Protein AF-A0A8T5N8P4-F1 (afdb_monomer_lite)

Sequence (75 aa):
NDKYLSTGIRTACTSGPQGTDLIKKFLKEFEKYLNPNGKVLIIISSKNNLKLNGWKEIDSASFFFEKIYLMKYHI

Radius of gyration: 14.73 Å; chains: 1; bounding box: 35×28×34 Å

Secondary s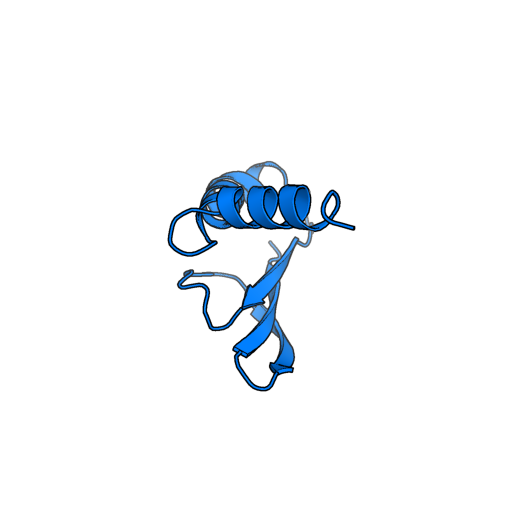tructure (DSSP, 8-state):
--HHHHHHHHHHGGG-TTS-HHHHHHHHHGGGGPPTT-EEEEEEETT-----TT-EEEEEEEETTEEEEEEEEE-

pLDDT: mean 80.52, std 17.79, range [43.53, 97.44]

Structure (mmCIF, N/CA/C/O backbone):
data_AF-A0A8T5N8P4-F1
#
_entry.id   AF-A0A8T5N8P4-F1
#
loop_
_atom_site.group_PDB
_atom_site.id
_atom_site.type_symbol
_atom_site.label_atom_id
_atom_site.label_alt_id
_atom_site.label_comp_id
_atom_site.label_asym_id
_atom_site.label_entity_id
_atom_site.label_seq_id
_atom_site.pdbx_PDB_ins_code
_atom_site.Cartn_x
_atom_site.Cartn_y
_atom_site.Cartn_z
_atom_site.occupancy
_atom_site.B_iso_or_equiv
_atom_site.auth_seq_id
_atom_site.auth_comp_id
_atom_site.auth_asym_id
_atom_site.auth_atom_id
_atom_site.pdbx_PDB_model_num
ATOM 1 N N . ASN A 1 1 ? 17.698 22.226 -22.369 1.00 46.19 1 ASN A N 1
ATOM 2 C CA . ASN A 1 1 ? 16.249 21.916 -22.279 1.00 46.19 1 ASN A CA 1
ATOM 3 C C . ASN A 1 1 ? 15.990 21.237 -20.925 1.00 46.19 1 ASN A C 1
ATOM 5 O O . ASN A 1 1 ? 15.295 20.237 -20.833 1.00 46.19 1 ASN A O 1
ATOM 9 N N . ASP A 1 2 ? 16.580 21.788 -19.853 1.00 51.62 2 ASP A N 1
ATOM 10 C CA . ASP A 1 2 ? 16.983 21.005 -18.663 1.00 51.62 2 ASP A CA 1
ATOM 11 C C . ASP A 1 2 ? 16.199 21.378 -17.398 1.00 51.62 2 ASP A C 1
ATOM 13 O O . ASP A 1 2 ? 16.396 20.818 -16.322 1.00 51.62 2 ASP A O 1
ATOM 17 N N . LYS A 1 3 ? 15.272 22.334 -17.526 1.00 43.53 3 LYS A N 1
ATOM 18 C CA . LYS A 1 3 ? 14.506 22.886 -16.402 1.00 43.53 3 LYS A CA 1
ATOM 19 C C . LYS A 1 3 ? 13.393 21.948 -15.912 1.00 43.53 3 LYS A C 1
ATOM 21 O O . LYS A 1 3 ? 12.942 22.097 -14.784 1.00 43.53 3 LYS A O 1
ATOM 26 N N . TYR A 1 4 ? 12.979 20.982 -16.736 1.00 49.75 4 TYR A N 1
ATOM 27 C CA . TYR A 1 4 ? 11.963 19.977 -16.387 1.00 49.75 4 TYR A CA 1
ATOM 28 C C . TYR A 1 4 ? 12.555 18.722 -15.721 1.00 49.75 4 TYR A C 1
ATOM 30 O O . TYR A 1 4 ? 11.860 18.028 -14.983 1.00 49.75 4 TYR A O 1
ATOM 38 N N . LEU A 1 5 ? 13.848 18.448 -15.931 1.00 47.34 5 LEU A N 1
ATOM 39 C CA . LEU A 1 5 ? 14.555 17.331 -15.293 1.00 47.34 5 LEU A CA 1
ATOM 40 C C . LEU A 1 5 ? 14.832 17.609 -13.808 1.00 47.34 5 LEU A C 1
ATOM 42 O O . LEU A 1 5 ? 14.675 16.722 -12.971 1.00 47.34 5 LEU A O 1
ATOM 46 N N . SER A 1 6 ? 15.182 18.848 -13.450 1.00 49.28 6 SER A N 1
ATOM 47 C CA . SER A 1 6 ? 15.544 19.205 -12.071 1.00 49.28 6 SER A CA 1
ATOM 48 C C . SER A 1 6 ? 14.355 19.211 -11.101 1.00 49.28 6 SER A C 1
ATOM 50 O O . SER A 1 6 ? 14.510 18.868 -9.927 1.00 49.28 6 SER A O 1
ATOM 52 N N . THR A 1 7 ? 13.151 19.536 -11.575 1.00 49.31 7 THR A N 1
ATOM 53 C CA . THR A 1 7 ? 11.912 19.450 -10.785 1.00 49.31 7 THR A CA 1
ATOM 54 C C . THR A 1 7 ? 11.424 18.012 -10.631 1.00 49.31 7 THR A C 1
ATOM 56 O O . THR A 1 7 ? 11.008 17.643 -9.535 1.00 49.31 7 THR A O 1
ATOM 59 N N . GLY A 1 8 ? 11.537 17.176 -11.670 1.00 48.97 8 GLY A N 1
ATOM 60 C CA . GLY A 1 8 ? 11.182 15.752 -11.601 1.00 48.97 8 GLY A CA 1
ATOM 61 C C . GLY A 1 8 ? 12.053 14.957 -10.621 1.00 48.97 8 GLY A C 1
ATOM 62 O O . GLY A 1 8 ? 11.535 14.173 -9.825 1.00 48.97 8 GLY A O 1
ATOM 63 N N . ILE A 1 9 ? 13.364 15.222 -10.604 1.00 48.62 9 ILE A N 1
ATOM 64 C CA . ILE A 1 9 ? 14.316 14.572 -9.687 1.00 48.62 9 ILE A CA 1
ATOM 65 C C . ILE A 1 9 ? 14.028 14.948 -8.227 1.00 48.62 9 ILE A C 1
ATOM 67 O O . ILE A 1 9 ? 14.064 14.094 -7.342 1.00 48.62 9 ILE A O 1
ATOM 71 N N . ARG A 1 10 ? 13.673 16.208 -7.953 1.00 46.38 10 ARG A N 1
ATOM 72 C CA . ARG A 1 10 ? 13.405 16.667 -6.583 1.00 46.38 10 ARG A CA 1
ATOM 73 C C . ARG A 1 10 ? 12.148 16.024 -5.981 1.00 46.38 10 ARG A C 1
ATOM 75 O O . ARG A 1 10 ? 12.142 15.740 -4.787 1.00 46.38 10 ARG A O 1
ATOM 82 N N . THR A 1 11 ? 11.132 15.729 -6.796 1.00 46.56 11 THR A N 1
ATOM 83 C CA . THR A 1 11 ? 9.929 14.981 -6.380 1.00 46.56 11 THR A CA 1
ATOM 84 C C . THR A 1 11 ? 10.219 13.492 -6.164 1.00 46.56 11 THR A C 1
ATOM 86 O O . THR A 1 11 ? 9.671 12.885 -5.249 1.00 46.56 11 THR A O 1
ATOM 89 N N . ALA A 1 12 ? 11.143 12.897 -6.928 1.00 51.25 12 ALA A N 1
ATOM 90 C CA . ALA A 1 12 ? 11.630 11.545 -6.642 1.00 51.25 12 ALA A CA 1
ATOM 91 C C . ALA A 1 12 ? 12.332 11.478 -5.268 1.00 51.25 12 ALA A C 1
ATOM 93 O O . ALA A 1 12 ? 12.175 10.504 -4.535 1.00 51.25 12 ALA A O 1
ATOM 94 N N . CYS A 1 13 ? 13.013 12.551 -4.852 1.00 47.31 13 CYS A N 1
ATOM 95 C CA . CYS A 1 13 ? 13.711 12.627 -3.565 1.00 47.31 13 CYS A CA 1
ATOM 96 C C . CYS A 1 13 ? 12.810 12.826 -2.327 1.00 47.31 13 CYS A C 1
ATOM 98 O O . CYS A 1 13 ? 13.286 12.616 -1.213 1.00 47.31 13 CYS A O 1
ATOM 100 N N . THR A 1 14 ? 11.524 13.188 -2.456 1.00 52.44 14 THR A N 1
ATOM 101 C CA . THR A 1 14 ? 10.640 13.403 -1.280 1.00 52.44 14 THR A CA 1
ATOM 102 C C . THR A 1 14 ? 10.139 12.112 -0.632 1.00 52.44 14 THR A C 1
ATOM 104 O O . THR A 1 14 ? 9.437 12.142 0.377 1.00 52.44 14 THR A O 1
ATOM 107 N N . SER A 1 15 ? 10.464 10.969 -1.225 1.00 52.69 15 SER A N 1
ATOM 108 C CA . SER A 1 15 ? 9.872 9.675 -0.906 1.00 52.69 15 SER A CA 1
ATOM 109 C C . SER A 1 15 ? 10.776 8.791 -0.016 1.00 52.69 15 SER A C 1
ATOM 111 O O . SER A 1 15 ? 10.359 7.717 0.426 1.00 52.69 15 SER A O 1
ATOM 113 N N . GLY A 1 16 ? 11.968 9.287 0.342 1.00 58.34 16 GLY A N 1
ATOM 114 C CA . GLY A 1 16 ? 12.944 8.591 1.188 1.00 58.34 16 GLY A CA 1
ATOM 115 C C . GLY A 1 16 ? 13.707 7.482 0.451 1.00 58.34 16 GLY A C 1
ATOM 116 O O . GLY A 1 16 ? 13.433 7.233 -0.723 1.00 58.34 16 GLY A O 1
ATOM 117 N N . PRO A 1 17 ? 14.642 6.771 1.114 1.00 59.22 17 PRO A N 1
ATOM 118 C CA . PRO A 1 17 ? 15.546 5.801 0.474 1.00 59.22 17 PRO A CA 1
ATOM 119 C C . PRO A 1 17 ? 14.855 4.673 -0.312 1.00 59.22 17 PRO A C 1
ATOM 121 O O . PRO A 1 17 ? 15.483 4.038 -1.150 1.00 59.22 17 PRO A O 1
ATOM 124 N N . GLN A 1 18 ? 13.575 4.404 -0.030 1.00 63.34 18 GLN A N 1
ATOM 125 C CA . GLN A 1 18 ? 12.782 3.339 -0.665 1.00 63.34 18 GLN A CA 1
ATOM 126 C C . GLN A 1 18 ? 11.534 3.852 -1.395 1.00 63.34 18 GLN A C 1
ATOM 128 O O . GLN A 1 18 ? 10.707 3.063 -1.851 1.00 63.34 18 GLN A O 1
ATOM 133 N N . GLY A 1 19 ? 11.332 5.164 -1.456 1.00 68.56 19 GLY A N 1
ATOM 134 C CA . GLY A 1 19 ? 10.126 5.727 -2.046 1.00 68.56 19 GLY A CA 1
ATOM 135 C C . GLY A 1 19 ? 8.854 5.609 -1.194 1.00 68.56 19 GLY A C 1
ATOM 136 O O . GLY A 1 19 ? 7.758 5.893 -1.666 1.00 68.56 19 GLY A O 1
ATOM 137 N N . THR A 1 20 ? 8.976 5.170 0.061 1.00 77.38 20 THR A N 1
ATOM 138 C CA . THR A 1 20 ? 7.838 4.772 0.904 1.00 77.38 20 THR A CA 1
ATOM 139 C C . THR A 1 20 ? 7.478 5.745 2.019 1.00 77.38 20 THR A C 1
ATOM 141 O O . THR A 1 20 ? 6.445 5.563 2.655 1.00 77.38 20 THR A O 1
ATOM 144 N N . ASP A 1 21 ? 8.313 6.735 2.331 1.00 83.06 21 ASP A N 1
ATOM 145 C CA . ASP A 1 21 ? 8.196 7.456 3.609 1.00 83.06 21 ASP A CA 1
ATOM 146 C C . ASP A 1 21 ? 6.938 8.321 3.683 1.00 83.06 21 ASP A C 1
ATOM 148 O O . ASP A 1 21 ? 6.272 8.371 4.720 1.00 83.06 21 ASP A O 1
ATOM 152 N N . LEU A 1 22 ? 6.562 8.936 2.563 1.00 83.50 22 LEU A N 1
ATOM 153 C CA . LEU A 1 22 ? 5.303 9.665 2.442 1.00 83.50 22 LEU A CA 1
ATOM 154 C C . LEU A 1 22 ? 4.100 8.726 2.600 1.00 83.50 22 LEU A C 1
ATOM 156 O O . LEU A 1 22 ? 3.179 9.025 3.357 1.00 83.50 22 LEU A O 1
ATOM 160 N N . ILE A 1 23 ? 4.146 7.560 1.950 1.00 87.06 23 ILE A N 1
ATOM 161 C CA . ILE A 1 23 ? 3.083 6.556 2.037 1.00 87.06 23 ILE A CA 1
ATOM 162 C C . ILE A 1 23 ? 2.958 6.036 3.474 1.00 87.06 23 ILE A C 1
ATOM 164 O O . ILE A 1 23 ? 1.857 5.950 4.001 1.00 87.06 23 ILE A O 1
ATOM 168 N N . LYS A 1 24 ? 4.072 5.765 4.164 1.00 88.06 24 LYS A N 1
ATOM 169 C CA . LYS A 1 24 ? 4.069 5.343 5.574 1.00 88.06 24 LYS A CA 1
ATOM 170 C C . LYS A 1 24 ? 3.433 6.388 6.489 1.00 88.06 24 LYS A C 1
ATOM 172 O O . LYS A 1 24 ? 2.727 6.010 7.417 1.00 88.06 24 LYS A O 1
ATOM 177 N N . LYS A 1 25 ? 3.687 7.681 6.258 1.00 88.75 25 LYS A N 1
ATOM 178 C CA . LYS A 1 25 ? 3.042 8.765 7.018 1.00 88.75 25 LYS A CA 1
ATOM 179 C C . LYS A 1 25 ? 1.539 8.799 6.754 1.00 88.75 25 LYS A C 1
ATOM 181 O O . LYS A 1 25 ? 0.772 8.815 7.707 1.00 88.75 25 LYS A O 1
ATOM 186 N N . PHE A 1 26 ? 1.131 8.708 5.490 1.00 90.94 26 PHE A N 1
ATOM 187 C CA . PHE A 1 26 ? -0.279 8.622 5.116 1.00 90.94 26 PHE A CA 1
ATOM 188 C C . PHE A 1 26 ? -0.984 7.433 5.789 1.00 90.94 26 PHE A C 1
ATOM 190 O O . PHE A 1 26 ? -1.999 7.618 6.456 1.00 90.94 26 PHE A O 1
ATOM 197 N N . LEU A 1 27 ? -0.403 6.230 5.700 1.00 91.00 27 LEU A N 1
ATOM 198 C CA . LEU A 1 27 ? -0.961 4.997 6.267 1.00 91.00 27 LEU A CA 1
ATOM 199 C C . LEU A 1 27 ? -1.162 5.050 7.791 1.00 91.00 27 LEU A C 1
ATOM 201 O O . LEU A 1 27 ? -1.978 4.301 8.311 1.00 91.00 27 LEU A O 1
ATOM 205 N N . LYS A 1 28 ? -0.442 5.921 8.511 1.00 91.31 28 LYS A N 1
ATOM 206 C CA . LYS A 1 28 ? -0.599 6.100 9.965 1.00 91.31 28 LYS A CA 1
ATOM 207 C C . LYS A 1 28 ? -1.784 6.978 10.358 1.00 91.31 28 LYS A C 1
ATOM 209 O O . LYS A 1 28 ? -2.211 6.921 11.508 1.00 91.31 28 LYS A O 1
ATOM 214 N N . GLU A 1 29 ? -2.261 7.831 9.458 1.00 92.50 29 GLU A N 1
ATOM 215 C CA . GLU A 1 29 ? -3.201 8.895 9.822 1.00 92.50 29 GLU A CA 1
ATOM 216 C C . GLU A 1 29 ? -4.516 8.851 9.050 1.00 92.50 29 GLU A C 1
ATOM 218 O O . GLU A 1 29 ? -5.522 9.326 9.572 1.00 92.50 29 GLU A O 1
ATOM 223 N N . PHE A 1 30 ? -4.536 8.265 7.848 1.00 91.94 30 PHE A N 1
ATOM 224 C CA . PHE A 1 30 ? -5.667 8.383 6.925 1.00 91.94 30 PHE A CA 1
ATOM 225 C C . PHE A 1 30 ? -7.009 7.920 7.511 1.00 91.94 30 PHE A C 1
ATOM 227 O O . PHE A 1 30 ? -8.032 8.526 7.205 1.00 91.94 30 PHE A O 1
ATOM 234 N N . GLU A 1 31 ? -7.018 6.892 8.369 1.00 90.88 31 GLU A N 1
ATOM 235 C CA . GLU A 1 31 ? -8.248 6.352 8.968 1.00 90.88 31 GLU A CA 1
ATOM 236 C C . GLU A 1 31 ? -9.004 7.408 9.786 1.00 90.88 31 GLU A C 1
ATOM 238 O O . GLU A 1 31 ? -10.230 7.435 9.768 1.00 90.88 31 GLU A O 1
ATOM 243 N N . LYS A 1 32 ? -8.290 8.344 10.431 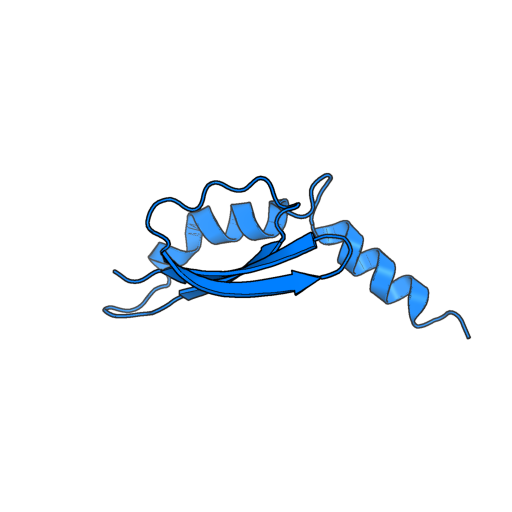1.00 92.50 32 LYS A N 1
ATOM 244 C CA . LYS A 1 32 ? -8.893 9.432 11.224 1.00 92.50 32 LYS A CA 1
ATOM 245 C C . LYS A 1 32 ? -9.664 10.439 10.373 1.00 92.50 32 LYS A C 1
ATOM 247 O O . LYS A 1 32 ? -10.495 11.174 10.893 1.00 92.50 32 LYS A O 1
ATOM 252 N N . TYR A 1 33 ? -9.345 10.501 9.085 1.00 90.19 33 TYR A N 1
ATOM 253 C CA . TYR A 1 33 ? -9.923 11.443 8.130 1.00 90.19 33 TYR A CA 1
ATOM 254 C C . TYR A 1 33 ? -10.944 10.773 7.207 1.00 90.19 33 TYR A C 1
ATOM 256 O O . TYR A 1 33 ? -11.503 11.428 6.326 1.00 90.19 33 TYR A O 1
ATOM 264 N N . LEU A 1 34 ? -11.179 9.470 7.376 1.00 91.38 34 LEU A N 1
ATOM 265 C CA . LEU A 1 34 ? -12.074 8.712 6.522 1.00 91.38 34 LEU A CA 1
ATOM 266 C C . LEU A 1 34 ? -13.509 8.804 7.051 1.00 91.38 34 LEU A C 1
ATOM 268 O O . LEU A 1 34 ? -13.809 8.380 8.164 1.00 91.38 34 LEU A O 1
ATOM 272 N N . ASN A 1 35 ? -14.408 9.346 6.230 1.00 92.06 35 ASN A N 1
ATOM 273 C CA . ASN A 1 35 ? -15.841 9.337 6.527 1.00 92.06 35 ASN A CA 1
ATOM 274 C C . ASN A 1 35 ? -16.375 7.895 6.639 1.00 92.06 35 ASN A C 1
ATOM 276 O O . ASN A 1 35 ? -15.800 6.988 6.028 1.00 92.06 35 ASN A O 1
ATOM 280 N N . PRO A 1 36 ? -17.514 7.669 7.322 1.00 89.44 36 PRO A N 1
ATOM 281 C CA . PRO A 1 36 ? -18.202 6.380 7.285 1.0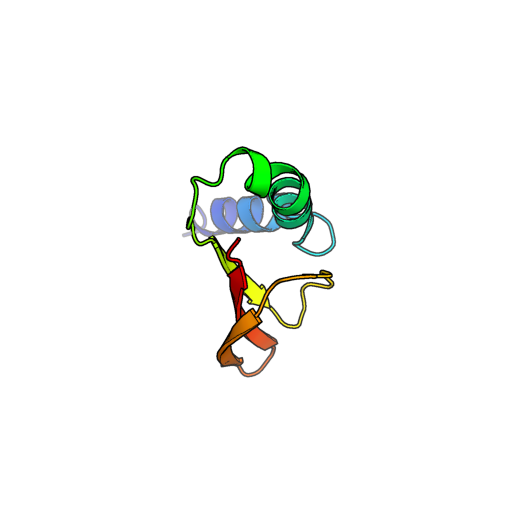0 89.44 36 PRO A CA 1
ATOM 282 C C . PRO A 1 36 ? -18.451 5.922 5.839 1.00 89.44 36 PRO A C 1
ATOM 284 O O . PRO A 1 36 ? -18.908 6.710 5.009 1.00 89.44 36 PRO A O 1
ATOM 287 N N . ASN A 1 37 ? -18.139 4.658 5.526 1.00 89.12 37 ASN A N 1
ATOM 288 C CA . ASN A 1 37 ? -18.146 4.084 4.166 1.00 89.12 37 ASN A CA 1
ATOM 289 C C . ASN A 1 37 ? -17.171 4.743 3.166 1.00 89.12 37 ASN A C 1
ATOM 291 O O . ASN A 1 37 ? -17.261 4.518 1.951 1.00 89.12 37 ASN A O 1
ATOM 295 N N . GLY A 1 38 ? -16.244 5.567 3.655 1.00 90.94 38 GLY A N 1
ATOM 296 C CA . GLY A 1 38 ? -15.180 6.152 2.862 1.00 90.94 38 GLY A CA 1
ATOM 297 C C . GLY A 1 38 ? -14.292 5.070 2.255 1.00 90.94 38 GLY A C 1
ATOM 298 O O . GLY A 1 38 ? -14.087 3.994 2.817 1.00 90.94 38 GLY A O 1
ATOM 299 N N . LYS A 1 39 ? -13.769 5.353 1.064 1.00 93.00 39 LYS A N 1
ATOM 300 C CA . LYS A 1 39 ? -12.891 4.442 0.330 1.00 93.00 39 LYS A CA 1
ATOM 301 C C . LYS A 1 39 ? -11.568 5.133 0.095 1.00 93.00 39 LYS A C 1
ATOM 303 O O . LYS A 1 39 ? -11.545 6.296 -0.298 1.00 93.00 39 LYS A O 1
ATOM 308 N N . VAL A 1 40 ? -10.486 4.389 0.271 1.00 95.06 40 VAL A N 1
ATOM 309 C CA . VAL A 1 40 ? -9.151 4.852 -0.098 1.00 95.06 40 VAL A CA 1
ATOM 310 C C . VAL A 1 40 ? -8.602 3.949 -1.181 1.00 95.06 40 VAL A C 1
ATOM 312 O O . VAL A 1 40 ? -8.711 2.725 -1.099 1.00 95.06 40 VAL A O 1
ATOM 315 N N . LEU A 1 41 ? -8.028 4.575 -2.201 1.00 95.06 41 LEU A N 1
ATOM 316 C CA . LEU A 1 41 ? -7.308 3.912 -3.272 1.00 95.06 41 LEU A CA 1
ATOM 317 C C . LEU A 1 41 ? -5.849 4.335 -3.186 1.00 95.06 41 LEU A C 1
ATOM 319 O O . LEU A 1 41 ? -5.554 5.526 -3.091 1.00 95.06 41 LEU A O 1
ATOM 323 N N . ILE A 1 42 ? -4.947 3.363 -3.218 1.00 93.31 42 ILE A N 1
ATOM 324 C CA . ILE A 1 42 ? -3.513 3.615 -3.285 1.00 93.31 42 ILE A CA 1
ATOM 325 C C . ILE A 1 42 ? -2.907 2.798 -4.416 1.00 93.31 42 ILE A C 1
ATOM 327 O O . ILE A 1 42 ? -3.260 1.638 -4.627 1.00 93.31 42 ILE A O 1
ATOM 331 N N . ILE A 1 43 ? -1.995 3.429 -5.145 1.00 93.25 43 ILE A N 1
ATOM 332 C CA . ILE A 1 43 ? -1.209 2.794 -6.195 1.00 93.25 43 ILE A CA 1
ATOM 333 C C . ILE A 1 43 ? 0.183 2.550 -5.623 1.00 93.25 43 ILE A C 1
ATOM 335 O O . ILE A 1 43 ? 0.821 3.486 -5.138 1.00 93.25 43 ILE A O 1
ATOM 339 N N . ILE A 1 44 ? 0.640 1.300 -5.659 1.00 91.56 44 ILE A N 1
ATOM 340 C CA . ILE A 1 44 ? 1.975 0.912 -5.193 1.00 91.56 44 ILE A CA 1
ATOM 341 C C . ILE A 1 44 ? 2.701 0.081 -6.249 1.00 91.56 44 ILE A C 1
ATOM 343 O O . ILE A 1 44 ? 2.084 -0.650 -7.017 1.00 91.56 44 ILE A O 1
ATOM 347 N N . SER A 1 45 ? 4.024 0.177 -6.270 1.00 90.69 45 SER A N 1
ATOM 348 C CA . SER A 1 45 ? 4.896 -0.673 -7.075 1.00 90.69 45 SER A CA 1
ATOM 349 C C . SER A 1 45 ? 5.314 -1.923 -6.301 1.00 90.69 45 SER A C 1
ATOM 351 O O . SER A 1 45 ? 5.473 -1.888 -5.081 1.00 90.69 45 SER A O 1
ATOM 353 N N . SER A 1 46 ? 5.613 -3.006 -7.018 1.00 90.00 46 SER A N 1
ATOM 354 C CA . SER A 1 46 ? 6.287 -4.205 -6.508 1.00 90.00 46 SER A CA 1
ATOM 355 C C . SER A 1 46 ? 7.640 -3.904 -5.861 1.00 90.00 46 SER A C 1
ATOM 357 O O . SER A 1 46 ? 8.165 -4.732 -5.124 1.00 90.00 46 SER A O 1
ATOM 359 N N . LYS A 1 47 ? 8.225 -2.733 -6.134 1.00 88.06 47 LYS A N 1
ATOM 360 C CA . LYS A 1 47 ? 9.463 -2.255 -5.505 1.00 88.06 47 LYS A CA 1
ATOM 361 C C . LYS A 1 47 ? 9.228 -1.551 -4.166 1.00 88.06 47 LYS A C 1
ATOM 363 O O . LYS A 1 47 ? 10.184 -1.327 -3.426 1.00 88.06 47 LYS A O 1
ATOM 368 N N . ASN A 1 48 ? 7.987 -1.195 -3.829 1.00 85.50 48 ASN A N 1
ATOM 369 C CA . ASN A 1 48 ? 7.671 -0.584 -2.543 1.00 85.50 48 ASN A CA 1
ATOM 370 C C . ASN A 1 48 ? 7.509 -1.669 -1.471 1.00 85.50 48 ASN A C 1
ATOM 372 O O . ASN A 1 48 ? 6.528 -2.406 -1.456 1.00 85.50 48 ASN A O 1
ATOM 376 N N . ASN A 1 49 ? 8.447 -1.740 -0.525 1.00 80.00 49 ASN A N 1
ATOM 377 C CA . ASN A 1 49 ? 8.368 -2.682 0.592 1.00 80.00 49 ASN A CA 1
ATOM 378 C C . ASN A 1 49 ? 7.434 -2.149 1.702 1.00 80.00 49 ASN A C 1
ATOM 380 O O . ASN A 1 49 ? 7.882 -1.609 2.718 1.00 80.00 49 ASN A O 1
ATOM 384 N N . LEU A 1 50 ? 6.120 -2.236 1.472 1.00 85.06 50 LEU A N 1
ATOM 385 C C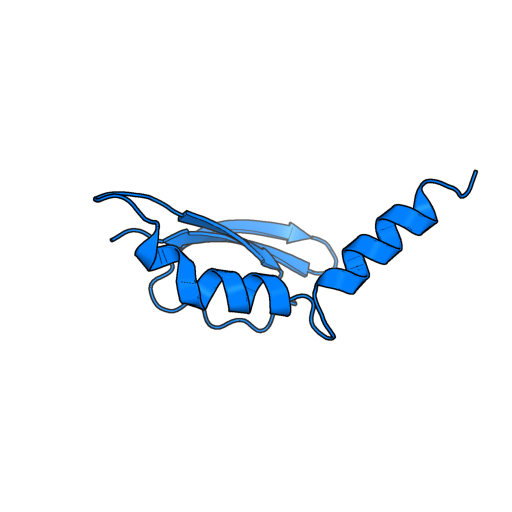A . LEU A 1 50 ? 5.065 -1.739 2.361 1.00 85.06 50 LEU A CA 1
ATOM 386 C C . LEU A 1 50 ? 4.126 -2.866 2.801 1.00 85.06 50 LEU A C 1
ATOM 388 O O . LEU A 1 50 ? 3.655 -3.651 1.985 1.00 85.06 50 LEU A O 1
ATOM 392 N N . LYS A 1 51 ? 3.793 -2.901 4.096 1.00 85.12 51 LYS A N 1
ATOM 393 C CA . LYS A 1 51 ? 2.733 -3.771 4.622 1.00 85.12 51 LYS A CA 1
ATOM 394 C C . LYS A 1 51 ? 1.400 -3.026 4.567 1.00 85.12 51 LYS A C 1
ATOM 396 O O . LYS A 1 51 ? 1.231 -2.035 5.272 1.00 85.12 51 LYS A O 1
ATOM 401 N N . LEU A 1 52 ? 0.470 -3.511 3.747 1.00 88.25 52 LEU A N 1
ATOM 402 C CA . LEU A 1 52 ? -0.872 -2.946 3.570 1.00 88.25 52 LEU A CA 1
ATOM 403 C C . LEU A 1 52 ? -1.940 -3.857 4.201 1.00 88.25 52 LEU A C 1
ATOM 405 O O . LEU A 1 52 ? -2.802 -4.405 3.519 1.00 88.25 52 LEU A O 1
ATOM 409 N N . ASN A 1 53 ? -1.877 -4.045 5.521 1.00 86.00 53 ASN A N 1
ATOM 410 C CA . ASN A 1 53 ? -2.859 -4.860 6.246 1.00 86.00 53 ASN A CA 1
ATOM 411 C C . ASN A 1 53 ? -4.264 -4.246 6.133 1.00 86.00 53 ASN A C 1
ATOM 413 O O . ASN A 1 53 ? -4.421 -3.047 6.343 1.00 86.00 53 ASN A O 1
ATOM 417 N N . GLY A 1 54 ? -5.275 -5.057 5.814 1.00 89.12 54 GLY A N 1
ATOM 418 C CA . GLY A 1 54 ? -6.651 -4.577 5.615 1.00 89.12 54 GLY A CA 1
ATOM 419 C C . GLY A 1 54 ? -6.922 -3.966 4.233 1.00 89.12 54 GLY A C 1
ATOM 420 O O . GLY A 1 54 ? -8.038 -3.529 3.966 1.00 89.12 54 GLY A O 1
ATOM 421 N N . TRP A 1 55 ? -5.938 -3.962 3.330 1.00 94.19 55 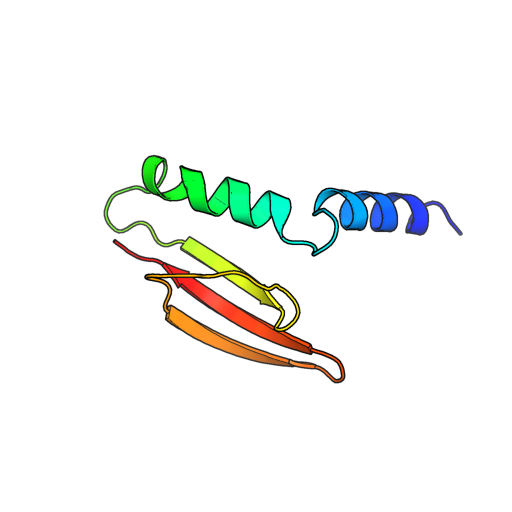TRP A N 1
ATOM 422 C CA . TRP A 1 55 ? -6.117 -3.523 1.947 1.00 94.19 55 TRP A CA 1
ATOM 423 C C . TRP A 1 55 ? -6.352 -4.717 1.026 1.00 94.19 55 TRP A C 1
ATOM 425 O O . TRP A 1 55 ? -5.783 -5.792 1.211 1.00 94.19 55 TRP A O 1
ATOM 435 N N . LYS A 1 56 ? -7.161 -4.510 -0.011 1.00 95.31 56 LYS A N 1
ATOM 436 C CA . LYS A 1 56 ? -7.470 -5.506 -1.039 1.00 95.31 56 LYS A CA 1
ATOM 437 C C . LYS A 1 56 ? -6.955 -5.039 -2.398 1.00 95.31 56 LYS A C 1
ATOM 439 O O . LYS A 1 56 ? -7.273 -3.924 -2.804 1.00 95.31 56 LYS A O 1
ATOM 444 N N . GLU A 1 57 ? -6.208 -5.884 -3.107 1.00 95.31 57 GLU A N 1
ATOM 445 C CA . GLU A 1 57 ? -5.885 -5.652 -4.523 1.00 95.31 57 GLU A CA 1
ATOM 446 C C . GLU A 1 57 ? -7.180 -5.672 -5.342 1.00 95.31 57 GLU A C 1
ATOM 448 O O . GLU A 1 57 ? -7.989 -6.597 -5.214 1.00 95.31 57 GLU A 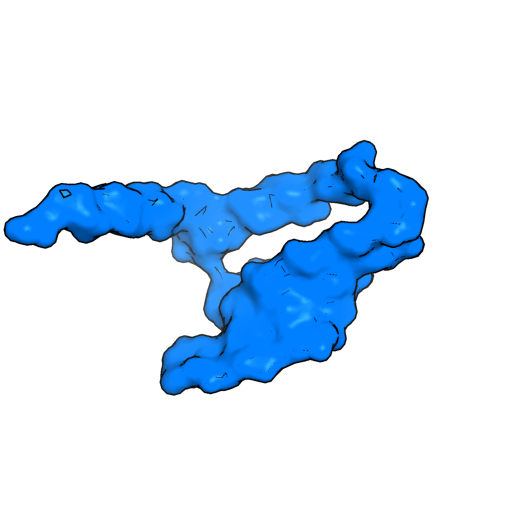O 1
ATOM 453 N N . ILE A 1 58 ? -7.401 -4.633 -6.145 1.00 97.19 58 ILE A N 1
ATOM 454 C CA . ILE A 1 58 ? -8.544 -4.557 -7.064 1.00 97.19 58 ILE A CA 1
ATOM 455 C C . ILE A 1 58 ? -8.126 -4.631 -8.528 1.00 97.19 58 ILE A C 1
ATOM 457 O O . ILE A 1 58 ? -8.947 -5.027 -9.348 1.00 97.19 58 ILE A O 1
ATOM 461 N N . ASP A 1 59 ? -6.883 -4.265 -8.840 1.00 97.44 59 ASP A N 1
ATOM 462 C CA . ASP A 1 59 ? -6.316 -4.376 -10.180 1.00 97.44 59 ASP A CA 1
ATOM 463 C C . ASP A 1 59 ? -4.781 -4.351 -10.125 1.00 97.44 59 ASP A C 1
ATOM 465 O O . ASP A 1 59 ? -4.190 -3.874 -9.146 1.00 97.44 59 ASP A O 1
ATOM 469 N N . SER A 1 60 ? -4.126 -4.825 -11.181 1.00 96.56 60 SER A N 1
ATOM 470 C CA . SER A 1 60 ? -2.686 -4.678 -11.349 1.00 96.56 60 SER A CA 1
ATOM 471 C C . SER A 1 60 ? -2.225 -4.696 -12.806 1.00 96.56 60 SER A C 1
ATOM 473 O O . SER A 1 60 ? -2.793 -5.360 -13.667 1.00 96.56 60 SER A O 1
ATOM 475 N N . ALA A 1 61 ? -1.132 -3.979 -13.073 1.00 97.19 61 ALA A N 1
ATOM 476 C CA . ALA A 1 61 ? -0.508 -3.878 -14.386 1.00 97.19 61 ALA A CA 1
ATOM 477 C C . ALA A 1 61 ? 0.978 -4.241 -14.305 1.00 97.19 61 ALA A C 1
ATOM 479 O O . ALA A 1 61 ? 1.708 -3.744 -13.444 1.00 97.19 61 ALA A O 1
ATOM 480 N N . SER A 1 62 ? 1.429 -5.105 -15.211 1.00 96.12 62 SER A N 1
ATOM 481 C CA . SER A 1 62 ? 2.835 -5.500 -15.313 1.00 96.12 62 SER A CA 1
ATOM 482 C C . SER A 1 62 ? 3.564 -4.629 -16.331 1.00 96.12 62 SER A C 1
ATOM 484 O O . SER A 1 62 ? 3.141 -4.513 -17.479 1.00 96.12 62 SER A O 1
ATOM 486 N N . PHE A 1 63 ? 4.696 -4.072 -15.918 1.00 89.69 63 PHE A N 1
ATOM 487 C CA . PHE A 1 63 ? 5.657 -3.376 -16.766 1.00 89.69 63 PHE A CA 1
ATOM 488 C C . PHE A 1 63 ? 6.957 -4.186 -16.827 1.00 89.69 63 PHE A C 1
ATOM 490 O O . PHE A 1 63 ? 7.194 -5.072 -16.008 1.00 89.69 63 PHE A O 1
ATOM 497 N N . PHE A 1 64 ? 7.837 -3.869 -17.782 1.00 84.69 64 PHE A N 1
ATOM 498 C CA . PHE A 1 64 ? 9.088 -4.612 -17.999 1.00 84.69 64 PHE A CA 1
ATOM 499 C C . PHE A 1 64 ? 9.987 -4.728 -16.755 1.00 84.69 64 PHE A C 1
ATOM 501 O O . PHE A 1 64 ? 10.762 -5.674 -16.652 1.00 84.69 64 PHE A O 1
ATOM 508 N N . PHE A 1 65 ? 9.907 -3.781 -15.816 1.00 88.69 65 PHE A N 1
ATOM 509 C CA . PHE A 1 65 ? 10.804 -3.696 -14.658 1.00 88.69 65 PHE A CA 1
ATOM 510 C C . PHE A 1 65 ? 10.089 -3.640 -13.302 1.00 88.69 65 PHE A C 1
ATOM 512 O O . PHE A 1 65 ? 10.764 -3.562 -12.272 1.00 88.69 65 PHE A O 1
ATOM 519 N N . GLU A 1 66 ? 8.756 -3.624 -13.280 1.00 90.50 66 GLU A N 1
ATOM 520 C CA . GLU A 1 66 ? 7.955 -3.599 -12.056 1.00 90.50 66 GLU A CA 1
ATOM 521 C C . GLU A 1 66 ? 6.503 -3.994 -12.323 1.00 90.50 66 GLU A C 1
ATOM 523 O O . GLU A 1 66 ? 6.012 -3.898 -13.445 1.00 90.50 66 GLU A O 1
ATOM 528 N N . LYS A 1 67 ? 5.799 -4.397 -11.269 1.00 94.31 67 LYS A N 1
ATOM 529 C CA . LYS A 1 67 ? 4.346 -4.543 -11.288 1.00 94.31 67 LYS A CA 1
ATOM 530 C C . LYS A 1 67 ? 3.729 -3.430 -10.452 1.00 94.31 67 LYS A C 1
ATOM 532 O O . LYS A 1 67 ? 4.193 -3.171 -9.347 1.00 94.31 67 LYS A O 1
ATOM 537 N N . ILE A 1 68 ? 2.702 -2.773 -10.973 1.00 95.25 68 ILE A N 1
ATOM 538 C CA . ILE A 1 68 ? 1.935 -1.755 -10.258 1.00 95.25 68 ILE A CA 1
ATOM 539 C C . ILE A 1 68 ? 0.626 -2.381 -9.784 1.00 95.25 68 ILE A C 1
ATOM 541 O O . ILE A 1 68 ? -0.049 -3.063 -10.553 1.00 95.25 68 ILE A O 1
ATOM 545 N N . TYR A 1 69 ? 0.266 -2.139 -8.530 1.00 94.81 69 TYR A N 1
ATOM 546 C CA . TYR A 1 69 ? -0.947 -2.641 -7.896 1.00 94.81 69 TYR A CA 1
ATOM 547 C C . TYR A 1 69 ? -1.842 -1.477 -7.498 1.00 94.81 69 TYR A C 1
ATOM 549 O O . TYR A 1 69 ? -1.381 -0.504 -6.894 1.00 94.81 69 TYR A O 1
ATOM 557 N N . LEU A 1 70 ? -3.131 -1.608 -7.791 1.00 95.94 70 LEU A N 1
ATOM 558 C CA . LEU A 1 70 ? -4.175 -0.750 -7.264 1.00 95.94 70 LEU A CA 1
ATOM 559 C C . LEU A 1 70 ? -4.807 -1.446 -6.058 1.00 95.94 70 LEU A C 1
ATOM 561 O O . LEU A 1 70 ? -5.462 -2.483 -6.176 1.00 95.94 70 LEU A O 1
ATOM 565 N N . MET A 1 71 ? -4.611 -0.855 -4.887 1.00 95.94 71 MET A N 1
ATOM 566 C CA . MET A 1 71 ? -5.077 -1.380 -3.610 1.00 95.94 71 MET A CA 1
ATOM 567 C C . MET A 1 71 ? -6.219 -0.513 -3.085 1.00 95.94 71 MET A C 1
ATOM 569 O O . MET A 1 71 ? -6.179 0.715 -3.170 1.00 95.94 71 MET A O 1
ATOM 573 N N . LYS A 1 72 ? -7.229 -1.152 -2.501 1.00 95.62 72 LYS A N 1
ATOM 574 C CA . LYS A 1 72 ? -8.404 -0.504 -1.921 1.00 95.62 72 LYS A CA 1
ATOM 575 C C . LYS A 1 72 ? -8.520 -0.806 -0.433 1.00 95.62 72 LYS A C 1
ATOM 577 O O . LYS A 1 72 ? -8.461 -1.968 -0.036 1.00 95.62 72 LYS A O 1
ATOM 582 N N . TYR A 1 73 ? -8.803 0.226 0.352 1.00 94.06 73 TYR A N 1
ATOM 583 C CA . TYR A 1 73 ? -9.219 0.127 1.749 1.00 94.06 73 TYR A CA 1
ATOM 584 C C . TYR A 1 73 ? -10.662 0.614 1.910 1.00 94.06 73 TYR A C 1
ATOM 586 O O . TYR A 1 73 ? -11.082 1.576 1.255 1.00 94.06 73 TYR A O 1
ATOM 594 N N . HIS A 1 74 ? -11.425 -0.076 2.753 1.00 83.00 74 HIS A N 1
ATOM 595 C CA . HIS A 1 74 ? -12.765 0.314 3.182 1.00 83.00 74 HIS A CA 1
ATOM 596 C C . HIS A 1 74 ? -12.976 -0.134 4.632 1.00 83.00 74 HIS A C 1
ATOM 598 O O . HIS A 1 74 ? -12.474 -1.195 5.003 1.00 83.00 74 HIS A O 1
ATOM 604 N N . ILE A 1 75 ? -13.692 0.686 5.406 1.00 65.69 75 ILE A N 1
ATOM 605 C CA . ILE A 1 75 ? -14.198 0.364 6.751 1.00 65.69 75 ILE A CA 1
ATOM 606 C C . ILE A 1 75 ? -15.605 -0.204 6.605 1.00 65.69 75 ILE A C 1
ATOM 608 O O . ILE A 1 75 ? -16.352 0.350 5.761 1.00 65.69 75 ILE A O 1
#

Foldseek 3Di:
DCPVVVVVVVVCVVCPPQNPPVVVVCVVCVVVVADAFRKDKDKDKPSRPDDDPQKDFPDWDDDPVIIITIIMHTD